Protein AF-A0A960FP60-F1 (afdb_mono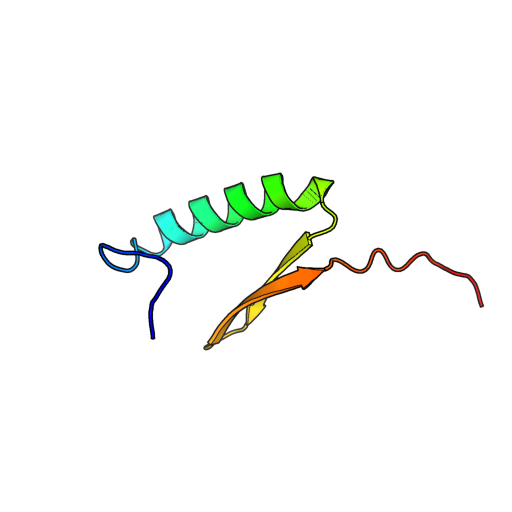mer_lite)

Secondary structure (DSSP, 8-state):
---S-TT----HHHHHHHHHHHHHHHGGGTEEEEEETTTEEEEEE---------

Foldseek 3Di:
DPPPDPPDDDPPVVVVVVQVVVQVVCVVVQWDWDQDPPPGIDIDRNPPPPPPDD

pLDDT: mean 73.44, std 12.09, range [44.66, 87.5]

Sequence (54 aa):
ARAGWPDGIPGRNVLDVHIVRLRRRLAPLGLVIRTVRSRGYLLEQGRVEAATGS

Radius of gyration: 14.2 Å; chains: 1; bounding box: 26×22×45 Å

Structure (mmCIF, N/CA/C/O backbone):
data_AF-A0A960FP60-F1
#
_entry.id   AF-A0A960FP60-F1
#
loop_
_atom_site.group_PDB
_atom_site.id
_atom_site.type_symbol
_atom_site.label_atom_id
_atom_site.label_alt_id
_atom_site.label_comp_id
_atom_site.label_asym_id
_atom_site.label_entity_id
_atom_site.label_seq_id
_atom_site.pdbx_PDB_ins_code
_atom_site.Cartn_x
_atom_site.Cartn_y
_atom_site.Cartn_z
_atom_site.occupancy
_atom_site.B_iso_or_equiv
_atom_site.auth_seq_id
_atom_site.auth_comp_id
_atom_site.auth_asym_id
_atom_site.auth_atom_id
_atom_site.pdbx_PDB_model_num
ATOM 1 N N . ALA A 1 1 ? -6.562 -9.355 -19.559 1.00 48.91 1 ALA A N 1
ATOM 2 C CA . ALA A 1 1 ? -6.318 -8.865 -18.187 1.00 48.91 1 ALA A CA 1
ATOM 3 C C . ALA A 1 1 ? -5.855 -7.416 -18.271 1.00 48.91 1 ALA A C 1
ATOM 5 O O . ALA A 1 1 ? -4.815 -7.160 -18.861 1.00 48.91 1 ALA A O 1
ATOM 6 N N . ARG A 1 2 ? -6.653 -6.460 -17.783 1.00 46.59 2 ARG A N 1
ATOM 7 C CA . ARG A 1 2 ? -6.310 -5.031 -17.811 1.00 46.59 2 ARG A CA 1
ATOM 8 C C . ARG A 1 2 ? -5.411 -4.769 -16.602 1.00 46.59 2 ARG A C 1
ATOM 10 O O . ARG A 1 2 ? -5.907 -4.505 -15.513 1.00 46.59 2 ARG A O 1
ATOM 17 N N . ALA A 1 3 ? -4.107 -5.002 -16.749 1.00 57.53 3 ALA A N 1
ATOM 18 C CA . ALA A 1 3 ? -3.155 -4.630 -15.708 1.00 57.53 3 ALA A CA 1
ATOM 19 C C . ALA A 1 3 ? -3.320 -3.127 -15.427 1.00 57.53 3 ALA A C 1
ATOM 21 O O . ALA A 1 3 ? -3.521 -2.353 -16.361 1.00 57.53 3 ALA A O 1
ATOM 22 N N . GLY A 1 4 ? -3.256 -2.707 -14.161 1.00 59.03 4 GLY A N 1
ATOM 23 C CA . GLY A 1 4 ? -3.411 -1.302 -13.745 1.00 59.03 4 GLY A CA 1
ATOM 24 C C . GLY A 1 4 ? -2.296 -0.360 -14.220 1.00 59.03 4 GLY A C 1
ATOM 25 O O . GLY A 1 4 ? -2.132 0.714 -13.654 1.00 59.03 4 GLY A O 1
ATOM 26 N N . TRP A 1 5 ? -1.526 -0.769 -15.229 1.00 60.59 5 TRP A N 1
ATOM 27 C CA . TRP A 1 5 ? -0.423 -0.025 -15.810 1.00 60.59 5 TRP A CA 1
ATOM 28 C C . TRP A 1 5 ? -0.624 0.097 -17.323 1.00 60.59 5 TRP A C 1
ATOM 30 O O . TRP A 1 5 ? -0.382 -0.879 -18.037 1.00 60.59 5 TRP A O 1
ATOM 40 N N . PRO A 1 6 ? -1.096 1.262 -17.806 1.00 58.12 6 PRO A N 1
ATOM 41 C CA . PRO A 1 6 ? -1.407 1.477 -19.219 1.00 58.12 6 PRO A CA 1
ATOM 42 C C . PRO A 1 6 ? -0.180 1.347 -20.135 1.00 58.12 6 PRO A C 1
ATOM 44 O O . PRO A 1 6 ? -0.326 0.856 -21.248 1.00 58.12 6 PRO A O 1
ATOM 47 N N . ASP A 1 7 ? 1.018 1.675 -19.639 1.00 67.12 7 ASP A N 1
ATOM 48 C CA . ASP A 1 7 ? 2.272 1.670 -20.414 1.00 67.12 7 ASP A CA 1
ATOM 49 C C . ASP A 1 7 ? 3.165 0.440 -20.141 1.00 67.12 7 ASP A C 1
ATOM 51 O O . ASP A 1 7 ? 4.341 0.410 -20.500 1.00 67.12 7 ASP A O 1
ATOM 55 N N . GLY A 1 8 ? 2.617 -0.594 -19.493 1.00 63.44 8 GLY A N 1
ATOM 56 C CA . GLY A 1 8 ? 3.356 -1.793 -19.090 1.00 63.44 8 GLY A CA 1
ATOM 57 C C . GLY A 1 8 ? 3.872 -1.742 -17.651 1.00 63.44 8 GLY A C 1
ATOM 58 O O . GLY A 1 8 ? 3.885 -0.701 -16.999 1.00 63.44 8 GLY A O 1
ATOM 59 N N . ILE A 1 9 ? 4.248 -2.908 -17.115 1.00 65.94 9 ILE A N 1
ATOM 60 C CA . ILE A 1 9 ? 4.678 -3.050 -15.717 1.00 65.94 9 ILE A CA 1
ATOM 61 C C . ILE A 1 9 ? 6.005 -2.292 -15.543 1.00 65.94 9 ILE A C 1
ATOM 63 O O . ILE A 1 9 ? 7.006 -2.701 -16.136 1.00 65.94 9 ILE A O 1
ATOM 67 N N . PRO A 1 10 ? 6.05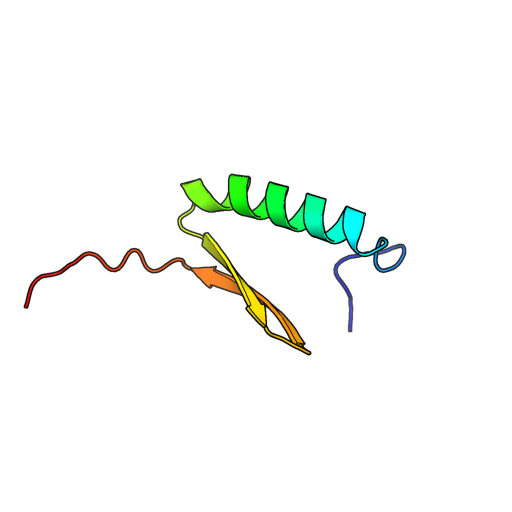4 -1.221 -14.727 1.00 66.50 10 PRO A N 1
ATOM 68 C CA . PRO A 1 10 ? 7.302 -0.549 -14.408 1.00 66.50 10 PRO A CA 1
ATOM 69 C C . PRO A 1 10 ? 8.263 -1.559 -13.781 1.00 66.50 10 PRO A C 1
ATOM 71 O O . PRO A 1 10 ? 7.822 -2.443 -13.043 1.00 66.50 10 PRO A O 1
ATOM 74 N N . GLY A 1 11 ? 9.568 -1.431 -14.036 1.00 70.94 11 GLY A N 1
ATOM 75 C CA . GLY A 1 11 ? 10.569 -2.320 -13.437 1.00 70.94 11 GLY A CA 1
ATOM 76 C C . GLY A 1 11 ? 10.349 -2.491 -11.925 1.00 70.94 11 GLY A C 1
ATOM 77 O O . GLY A 1 11 ? 9.906 -1.555 -11.259 1.00 70.94 11 GLY A O 1
ATOM 78 N N . ARG A 1 12 ? 10.642 -3.685 -11.384 1.00 72.69 12 ARG A N 1
ATOM 79 C CA . ARG A 1 12 ? 10.329 -4.108 -9.996 1.00 72.69 12 ARG A CA 1
ATOM 80 C C . ARG A 1 12 ? 10.528 -3.015 -8.936 1.00 72.69 12 ARG A C 1
ATOM 82 O O . ARG A 1 12 ? 9.648 -2.812 -8.109 1.00 72.69 12 ARG A O 1
ATOM 89 N N . ASN A 1 13 ? 11.611 -2.247 -9.035 1.00 80.62 13 ASN A N 1
ATOM 90 C CA . ASN A 1 13 ? 11.922 -1.146 -8.118 1.00 80.62 13 ASN A CA 1
ATOM 91 C C . ASN A 1 13 ? 10.840 -0.047 -8.083 1.00 80.62 13 ASN A C 1
ATOM 93 O O . ASN A 1 13 ? 10.491 0.458 -7.019 1.00 80.62 13 ASN A O 1
ATOM 97 N N . VAL A 1 14 ? 10.286 0.332 -9.237 1.00 82.44 14 VAL A N 1
ATOM 98 C CA . VAL A 1 14 ? 9.241 1.365 -9.343 1.00 82.44 14 VAL A CA 1
ATOM 99 C C . VAL A 1 14 ? 7.905 0.846 -8.811 1.00 82.44 14 VAL A C 1
ATOM 101 O O 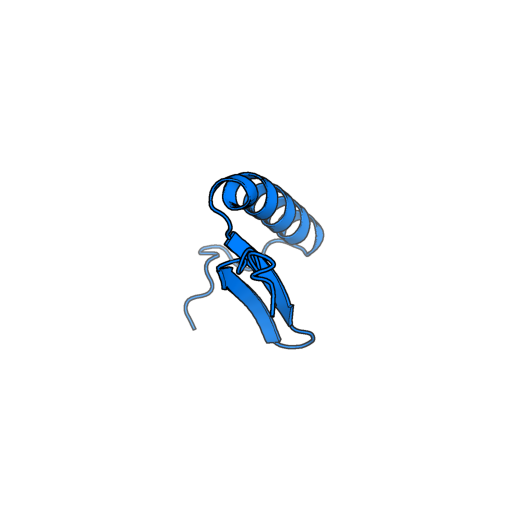. VAL A 1 14 ? 7.158 1.595 -8.172 1.00 82.44 14 VAL A O 1
ATOM 104 N N . LEU A 1 15 ? 7.618 -0.438 -9.040 1.00 82.38 15 LEU A N 1
ATOM 105 C CA . LEU A 1 15 ? 6.456 -1.117 -8.475 1.00 82.38 15 LEU A CA 1
ATOM 106 C C . LEU A 1 15 ? 6.540 -1.155 -6.945 1.00 82.38 15 LEU A C 1
ATOM 108 O O . LEU A 1 15 ? 5.582 -0.763 -6.282 1.00 82.38 15 LEU A O 1
ATOM 112 N N . ASP A 1 16 ? 7.690 -1.526 -6.381 1.00 82.44 16 ASP A N 1
ATOM 113 C CA . ASP A 1 16 ? 7.890 -1.572 -4.929 1.00 82.44 16 ASP A CA 1
ATOM 114 C C . ASP A 1 16 ? 7.701 -0.189 -4.284 1.00 82.44 16 ASP A C 1
ATOM 116 O O . ASP A 1 16 ? 6.996 -0.063 -3.279 1.00 82.44 16 ASP A O 1
ATOM 120 N N . VAL A 1 17 ? 8.219 0.879 -4.903 1.00 87.06 17 VAL A N 1
ATOM 121 C CA . VAL A 1 17 ? 7.984 2.262 -4.444 1.00 87.06 17 VAL A CA 1
ATOM 122 C C . VAL A 1 17 ? 6.496 2.621 -4.473 1.00 87.06 17 VAL A C 1
ATOM 124 O O . VAL A 1 17 ? 5.986 3.213 -3.516 1.00 87.06 17 VAL A O 1
ATOM 127 N N . HIS A 1 18 ? 5.777 2.257 -5.539 1.00 84.94 18 HIS A N 1
ATOM 128 C CA . HIS A 1 18 ? 4.333 2.485 -5.627 1.00 84.94 18 HIS A CA 1
ATOM 129 C C . HIS A 1 18 ? 3.564 1.717 -4.551 1.00 84.94 18 HIS A C 1
ATOM 131 O O . HIS A 1 18 ? 2.698 2.301 -3.899 1.00 84.94 18 HIS A O 1
ATOM 137 N N . ILE A 1 19 ? 3.906 0.449 -4.310 1.00 83.62 19 ILE A N 1
ATOM 138 C CA . ILE A 1 19 ? 3.286 -0.373 -3.266 1.00 83.62 19 ILE A CA 1
ATOM 139 C C . ILE A 1 19 ? 3.547 0.223 -1.878 1.00 83.62 19 ILE A C 1
ATOM 141 O O . ILE A 1 19 ? 2.617 0.313 -1.078 1.00 83.62 19 ILE A O 1
ATOM 145 N N . VAL A 1 20 ? 4.763 0.697 -1.588 1.00 86.56 20 VAL A N 1
ATOM 146 C CA . VAL A 1 20 ? 5.085 1.363 -0.312 1.00 86.56 20 VAL A CA 1
ATOM 147 C C . VAL A 1 20 ? 4.270 2.645 -0.129 1.00 86.56 20 VAL A C 1
ATOM 149 O O . VAL A 1 20 ? 3.687 2.861 0.936 1.00 86.56 20 VAL A O 1
ATOM 152 N N . ARG A 1 21 ? 4.178 3.489 -1.164 1.00 87.50 21 ARG A N 1
ATOM 153 C CA . ARG A 1 21 ? 3.364 4.717 -1.123 1.00 87.50 21 ARG A CA 1
ATOM 154 C C . ARG A 1 21 ? 1.883 4.406 -0.925 1.00 87.50 21 ARG A C 1
ATOM 156 O O . ARG A 1 21 ? 1.221 5.066 -0.125 1.00 87.50 21 ARG A O 1
ATOM 163 N N . LEU A 1 22 ? 1.376 3.391 -1.619 1.00 85.38 22 LEU A N 1
ATOM 164 C CA . LEU A 1 22 ? -0.015 2.973 -1.521 1.00 85.38 22 LEU A CA 1
ATOM 165 C C . LEU A 1 22 ? -0.320 2.424 -0.121 1.00 85.38 22 LEU A C 1
ATOM 167 O O . LEU A 1 22 ? -1.285 2.863 0.492 1.00 85.38 22 LEU A O 1
ATOM 171 N N . ARG A 1 23 ? 0.553 1.584 0.449 1.00 85.69 23 ARG A N 1
ATOM 172 C CA . ARG A 1 23 ? 0.435 1.103 1.839 1.00 85.69 23 ARG A CA 1
ATOM 173 C C . ARG A 1 23 ? 0.346 2.247 2.848 1.00 85.69 23 ARG A C 1
ATOM 175 O O . ARG A 1 23 ? -0.506 2.204 3.725 1.00 85.69 23 ARG A O 1
ATOM 182 N N . ARG A 1 2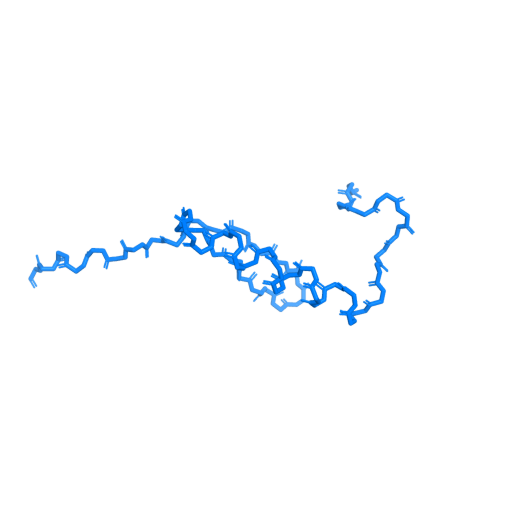4 ? 1.169 3.293 2.705 1.00 86.06 24 ARG A N 1
ATOM 183 C CA . ARG A 1 24 ? 1.118 4.471 3.594 1.00 86.06 24 ARG A CA 1
ATOM 184 C C . ARG A 1 24 ? -0.210 5.226 3.505 1.00 86.06 24 ARG A C 1
ATOM 186 O O . ARG A 1 24 ? -0.714 5.666 4.528 1.00 86.06 24 ARG A O 1
ATOM 193 N N . ARG A 1 25 ? -0.786 5.361 2.306 1.00 86.19 25 ARG A N 1
ATOM 194 C CA . ARG A 1 25 ? -2.096 6.017 2.108 1.00 86.19 25 ARG A CA 1
ATOM 195 C C . ARG A 1 25 ? -3.270 5.164 2.586 1.00 86.19 25 ARG A C 1
ATOM 197 O O . ARG A 1 25 ? -4.290 5.710 2.980 1.00 86.19 25 ARG A O 1
ATOM 204 N N . LEU A 1 26 ? -3.125 3.845 2.528 1.00 83.44 26 LEU A N 1
ATOM 205 C CA . LEU A 1 26 ? -4.143 2.879 2.934 1.00 83.44 26 LEU A CA 1
ATOM 206 C C . LEU A 1 26 ? -4.140 2.597 4.443 1.00 83.44 26 LEU A C 1
ATOM 208 O O . LEU A 1 26 ? -5.182 2.241 4.986 1.00 83.44 26 LEU A O 1
ATOM 212 N N . ALA A 1 27 ? -3.008 2.803 5.122 1.00 79.31 27 ALA A N 1
ATOM 213 C CA . ALA A 1 27 ? -2.883 2.666 6.571 1.00 79.31 27 ALA A CA 1
ATOM 214 C C . ALA A 1 27 ? -3.976 3.413 7.371 1.00 79.31 27 ALA A C 1
ATOM 216 O O . ALA A 1 27 ? -4.624 2.768 8.192 1.00 79.31 27 ALA A O 1
ATOM 217 N N . PRO A 1 28 ? -4.266 4.710 7.125 1.00 80.75 28 PRO A N 1
ATOM 218 C CA . PRO A 1 28 ? -5.344 5.412 7.831 1.00 80.75 28 PRO A CA 1
ATOM 219 C C . PRO A 1 28 ? -6.753 4.922 7.468 1.00 80.75 28 PRO A C 1
ATOM 221 O O . PRO A 1 28 ? -7.700 5.214 8.187 1.00 80.75 28 PRO A O 1
ATOM 224 N N . LEU A 1 29 ? -6.907 4.181 6.368 1.00 83.75 29 LEU A N 1
ATOM 225 C CA . LEU A 1 29 ? -8.186 3.613 5.931 1.00 83.75 29 LEU A CA 1
ATOM 226 C C . LEU A 1 29 ? -8.416 2.197 6.479 1.00 83.75 29 LEU A C 1
ATOM 228 O O . LEU A 1 29 ? -9.423 1.576 6.151 1.00 83.75 29 LEU A O 1
ATOM 232 N N . GLY A 1 30 ? -7.472 1.656 7.260 1.00 80.69 30 GLY A N 1
ATOM 233 C CA . GLY A 1 30 ? -7.525 0.268 7.717 1.00 80.69 30 GLY A CA 1
ATOM 234 C C . GLY A 1 30 ? -7.447 -0.729 6.559 1.00 80.69 30 GLY A C 1
ATOM 235 O O . GLY A 1 30 ? -8.028 -1.803 6.631 1.00 80.69 30 GLY A O 1
ATOM 236 N N . LEU A 1 31 ? -6.775 -0.381 5.459 1.00 83.56 31 LEU A N 1
ATOM 237 C CA . LEU A 1 31 ? -6.636 -1.227 4.272 1.00 83.56 31 LEU A CA 1
ATOM 238 C C . LEU A 1 31 ? -5.206 -1.781 4.180 1.00 83.56 31 LEU A C 1
ATOM 240 O O . LEU A 1 31 ? -4.227 -1.066 4.403 1.00 83.56 31 LEU A O 1
ATOM 244 N N . VAL A 1 32 ? -5.071 -3.060 3.825 1.00 83.19 32 VAL A N 1
ATOM 245 C CA . VAL A 1 32 ? -3.795 -3.790 3.795 1.00 83.19 32 VAL A CA 1
ATOM 246 C C . VAL A 1 32 ? -3.564 -4.406 2.421 1.00 83.19 32 VAL A C 1
ATOM 248 O O . VAL A 1 32 ? -4.419 -5.087 1.867 1.00 83.19 32 VAL A O 1
ATOM 251 N N . ILE A 1 33 ? -2.359 -4.208 1.881 1.00 84.00 33 ILE A N 1
ATOM 252 C CA . ILE A 1 33 ? -1.906 -4.889 0.663 1.00 84.00 33 ILE A CA 1
ATOM 253 C C . ILE A 1 33 ? -1.104 -6.128 1.060 1.00 84.00 33 ILE A C 1
ATOM 255 O O . ILE A 1 33 ? 0.003 -5.996 1.587 1.00 84.00 33 ILE A O 1
ATOM 259 N N . ARG A 1 34 ? -1.609 -7.327 0.764 1.00 81.94 34 ARG A N 1
ATOM 260 C CA . ARG A 1 34 ? -0.877 -8.590 0.923 1.00 81.94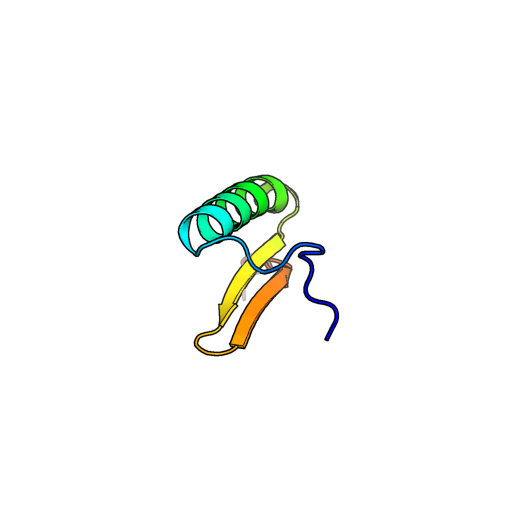 34 ARG A CA 1
ATOM 261 C C . ARG A 1 34 ? -0.167 -8.982 -0.364 1.00 81.94 34 ARG A C 1
ATOM 263 O O . ARG A 1 34 ? -0.723 -8.879 -1.451 1.00 81.94 34 ARG A O 1
ATOM 270 N N . THR A 1 35 ? 1.060 -9.472 -0.239 1.00 81.31 35 THR A N 1
ATOM 271 C CA . THR A 1 35 ? 1.810 -10.034 -1.367 1.00 81.31 35 THR A CA 1
ATOM 272 C C . THR A 1 35 ? 1.522 -11.530 -1.450 1.00 81.31 35 THR A C 1
ATOM 274 O O . THR A 1 35 ? 1.863 -12.271 -0.530 1.00 81.31 35 THR A O 1
ATOM 277 N N . VAL A 1 36 ? 0.915 -11.986 -2.546 1.00 79.19 36 VAL A N 1
ATOM 278 C CA . VAL A 1 36 ? 0.688 -13.408 -2.832 1.00 79.19 36 VAL A CA 1
ATOM 279 C C . VAL A 1 36 ? 1.767 -13.881 -3.800 1.00 79.19 36 VAL A C 1
ATOM 281 O O . VAL A 1 36 ? 1.813 -13.473 -4.966 1.00 79.19 36 VAL A O 1
ATOM 284 N N . ARG A 1 37 ? 2.653 -14.754 -3.312 1.00 75.06 37 ARG A N 1
ATOM 285 C CA . ARG A 1 37 ? 3.747 -15.316 -4.114 1.00 75.06 37 ARG A CA 1
ATOM 286 C C . ARG A 1 37 ? 3.189 -15.974 -5.383 1.00 75.06 37 ARG A C 1
ATOM 288 O O . ARG A 1 37 ? 2.195 -16.690 -5.328 1.00 75.06 37 ARG A O 1
ATOM 295 N N . SER A 1 38 ? 3.823 -15.688 -6.520 1.00 77.50 38 SER A N 1
ATOM 296 C CA . SER A 1 38 ? 3.444 -16.174 -7.860 1.00 77.50 38 SER A CA 1
ATOM 297 C C . SER A 1 38 ? 2.085 -15.702 -8.399 1.00 77.50 38 SER A C 1
ATOM 299 O O . SER A 1 38 ? 1.693 -16.144 -9.475 1.00 77.50 38 SER A O 1
ATOM 301 N N . ARG A 1 39 ? 1.366 -14.809 -7.699 1.00 74.75 39 ARG A N 1
ATOM 302 C CA . ARG A 1 39 ? 0.023 -14.359 -8.111 1.00 74.75 39 ARG A CA 1
ATOM 303 C C . ARG A 1 39 ? -0.145 -12.834 -8.141 1.00 74.75 39 ARG A C 1
ATOM 305 O O . ARG A 1 39 ? -0.910 -12.340 -8.959 1.00 74.75 39 ARG A O 1
ATOM 312 N N . GLY A 1 40 ? 0.584 -12.089 -7.305 1.00 79.62 40 GLY A N 1
ATOM 313 C CA . GLY A 1 40 ? 0.587 -10.621 -7.312 1.00 79.62 40 GLY A CA 1
ATOM 314 C C . GLY A 1 40 ? 0.297 -10.023 -5.938 1.00 79.62 40 GLY A C 1
ATOM 315 O O . GLY A 1 40 ? 0.805 -10.507 -4.928 1.00 79.62 40 GLY A O 1
ATOM 316 N N . TYR A 1 41 ? -0.516 -8.969 -5.899 1.00 77.81 41 TYR A N 1
ATOM 317 C CA . TYR A 1 41 ? -0.896 -8.283 -4.665 1.00 77.81 41 TYR A CA 1
ATOM 318 C C . TYR A 1 41 ? -2.413 -8.319 -4.491 1.00 77.81 41 TYR A C 1
ATOM 320 O O . TYR A 1 41 ? -3.152 -8.092 -5.446 1.00 77.81 41 TYR A O 1
ATOM 328 N N . LEU A 1 42 ? -2.866 -8.593 -3.273 1.00 80.19 42 LEU A N 1
ATOM 329 C CA . LEU A 1 42 ? -4.270 -8.587 -2.881 1.00 80.19 42 LEU A CA 1
ATOM 330 C C . LEU A 1 42 ? -4.508 -7.388 -1.961 1.00 80.19 42 LEU A C 1
ATOM 332 O O . LEU A 1 42 ? -3.743 -7.180 -1.019 1.00 80.19 42 LEU A O 1
ATOM 336 N N . LEU A 1 43 ? -5.546 -6.602 -2.236 1.00 81.50 43 LEU A N 1
ATOM 337 C CA . LEU A 1 43 ? -6.009 -5.560 -1.327 1.00 81.50 43 LEU A CA 1
ATOM 338 C C . LEU A 1 43 ? -7.096 -6.155 -0.433 1.00 81.50 43 LEU A C 1
ATOM 340 O O . LEU A 1 43 ? -8.109 -6.631 -0.935 1.00 81.50 43 LEU A O 1
ATOM 344 N N . GLU A 1 44 ? -6.890 -6.107 0.873 1.00 81.38 44 GLU A N 1
ATOM 345 C CA . GLU A 1 44 ? -7.859 -6.560 1.864 1.00 81.38 44 GLU A CA 1
ATOM 346 C C . GLU A 1 44 ? 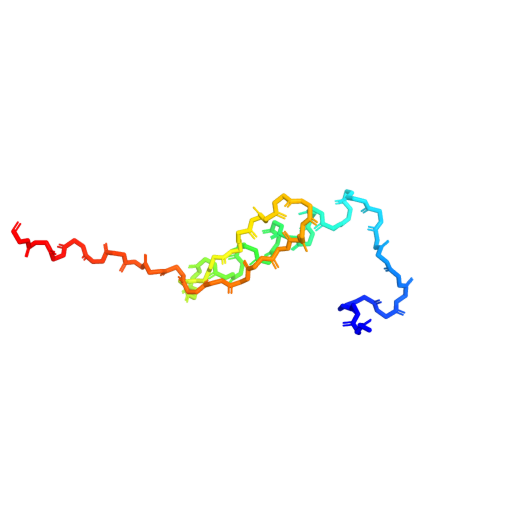-8.154 -5.439 2.851 1.00 81.38 44 GLU A C 1
ATOM 348 O O . GLU A 1 44 ? -7.312 -4.578 3.118 1.00 81.38 44 GLU A O 1
ATOM 353 N N . GLN A 1 45 ? -9.351 -5.463 3.431 1.00 77.88 45 GLN A N 1
ATOM 354 C CA . GLN A 1 45 ? -9.589 -4.709 4.650 1.00 77.88 45 GLN A CA 1
ATOM 355 C C . GLN A 1 45 ? -8.686 -5.303 5.725 1.00 77.88 45 GLN A C 1
ATOM 357 O O . GLN A 1 45 ? -8.761 -6.493 6.032 1.00 77.88 45 GLN A O 1
ATOM 362 N N . GLY A 1 46 ? -7.790 -4.478 6.258 1.00 72.69 46 GLY A N 1
ATOM 363 C CA . GLY A 1 46 ? -7.113 -4.763 7.502 1.00 72.69 46 GLY A CA 1
ATOM 364 C C . GLY A 1 46 ? -8.198 -4.839 8.548 1.00 72.69 46 GLY A C 1
ATOM 365 O O . GLY A 1 46 ? -8.600 -3.820 9.098 1.00 72.69 46 GLY A O 1
ATOM 366 N N . ARG A 1 47 ? -8.719 -6.048 8.771 1.00 65.06 47 ARG A N 1
ATOM 367 C CA . ARG A 1 47 ? -9.493 -6.345 9.961 1.00 65.06 47 ARG A CA 1
ATOM 368 C C . ARG A 1 47 ? -8.578 -5.923 11.102 1.00 65.06 47 ARG A C 1
ATOM 370 O O . ARG A 1 47 ? -7.606 -6.608 11.409 1.00 65.06 47 ARG A O 1
ATOM 377 N N . VAL A 1 48 ? -8.849 -4.746 11.658 1.00 60.56 48 VAL A N 1
ATOM 378 C CA . VAL A 1 48 ? -8.493 -4.458 13.032 1.00 60.56 48 VAL A CA 1
ATOM 379 C C . VAL A 1 48 ? -9.294 -5.518 13.751 1.00 60.56 48 VAL A C 1
ATOM 381 O O . VAL A 1 48 ? -10.517 -5.423 13.848 1.00 60.56 48 VAL A O 1
ATOM 384 N N . GLU A 1 49 ? -8.641 -6.630 14.067 1.00 57.09 49 GLU A N 1
ATOM 385 C CA . GLU A 1 49 ? -9.155 -7.556 15.048 1.00 57.09 49 GLU A CA 1
ATOM 386 C C . GLU A 1 49 ? -9.226 -6.706 16.308 1.00 57.09 49 GLU A C 1
ATOM 388 O O . GLU A 1 49 ? -8.246 -6.518 17.026 1.00 57.09 49 GLU A O 1
ATOM 393 N N . ALA A 1 50 ? -10.369 -6.038 16.480 1.00 54.97 50 ALA A N 1
ATOM 394 C CA . ALA A 1 50 ? -10.811 -5.626 17.779 1.00 54.97 50 ALA A CA 1
ATOM 395 C C . ALA A 1 50 ? -10.692 -6.912 18.577 1.00 54.97 50 ALA A C 1
ATOM 397 O O . ALA A 1 50 ? -11.401 -7.881 18.303 1.00 54.97 50 ALA A O 1
ATOM 398 N N . ALA A 1 51 ? -9.705 -6.941 19.464 1.00 55.00 51 ALA A N 1
ATOM 399 C CA . ALA A 1 51 ? -9.625 -7.890 20.543 1.00 55.00 51 ALA A CA 1
ATOM 400 C C . ALA A 1 51 ? -10.882 -7.687 21.402 1.00 55.00 51 ALA A C 1
ATOM 402 O O . ALA A 1 51 ? -10.861 -7.077 22.461 1.00 55.00 51 ALA A O 1
ATOM 403 N N . THR A 1 52 ? -12.021 -8.118 20.880 1.00 54.31 52 THR A N 1
ATOM 404 C CA . THR A 1 52 ? -13.116 -8.670 21.644 1.00 54.31 52 THR A CA 1
ATOM 405 C C . THR A 1 52 ? -12.638 -10.104 21.843 1.00 54.31 52 THR A C 1
ATOM 407 O O . THR A 1 52 ? -12.769 -10.941 20.964 1.00 54.31 52 THR A O 1
ATOM 410 N N . GLY A 1 53 ? -11.828 -10.370 22.865 1.00 56.50 53 GLY A N 1
ATOM 411 C CA . GLY A 1 53 ? -12.368 -10.355 24.213 1.00 56.50 53 GLY A CA 1
ATOM 412 C C . GLY A 1 53 ? -13.428 -11.450 24.250 1.00 56.50 53 GLY A C 1
ATOM 413 O O . GLY A 1 53 ? -14.614 -11.165 24.117 1.00 56.50 53 GLY A O 1
ATOM 414 N N . SER A 1 54 ? -12.980 -12.699 24.290 1.00 44.66 54 SER A N 1
ATOM 415 C CA . SER A 1 54 ? -13.774 -13.866 24.669 1.00 44.66 54 SER A CA 1
ATOM 416 C C . SER A 1 54 ? -12.987 -14.613 25.727 1.00 44.66 54 SER A C 1
ATOM 418 O O . SER A 1 54 ? -11.747 -14.689 25.561 1.00 44.66 54 SER A O 1
#